Protein AF-A0A0L7L6S3-F1 (afdb_monomer_lite)

Structure (mmCIF, N/CA/C/O backbone):
data_AF-A0A0L7L6S3-F1
#
_entry.id   AF-A0A0L7L6S3-F1
#
loop_
_atom_site.group_PDB
_atom_site.id
_atom_site.type_symbol
_atom_site.label_atom_id
_atom_site.label_alt_id
_atom_site.label_comp_id
_atom_site.label_asym_id
_atom_site.label_entity_id
_atom_site.label_seq_id
_atom_site.pdbx_PDB_ins_code
_atom_site.Cartn_x
_atom_site.Cartn_y
_atom_site.Cartn_z
_atom_site.occupancy
_atom_site.B_iso_or_equiv
_atom_site.auth_seq_id
_atom_site.auth_comp_id
_atom_site.auth_asym_id
_atom_site.auth_atom_id
_atom_site.pdbx_PDB_model_num
ATOM 1 N N . MET A 1 1 ? 24.550 6.936 -27.090 1.00 47.34 1 MET A N 1
ATOM 2 C CA . MET A 1 1 ? 24.993 7.712 -25.910 1.00 47.34 1 MET A CA 1
ATOM 3 C C . MET A 1 1 ? 23.987 8.838 -25.686 1.00 47.34 1 MET A C 1
ATOM 5 O O . MET A 1 1 ? 23.910 9.694 -26.564 1.00 47.34 1 MET A O 1
ATOM 9 N N . PRO A 1 2 ? 23.161 8.826 -24.623 1.00 57.31 2 PRO A N 1
ATOM 10 C CA . PRO A 1 2 ? 22.199 9.904 -24.391 1.00 57.31 2 PRO A CA 1
ATOM 11 C C . PRO A 1 2 ? 22.955 11.199 -24.051 1.00 57.31 2 PRO A C 1
ATOM 13 O O . PRO A 1 2 ? 23.900 11.173 -23.266 1.00 57.31 2 PRO A O 1
ATOM 16 N N . ARG A 1 3 ? 22.592 12.310 -24.704 1.00 67.12 3 ARG A N 1
ATOM 17 C CA . ARG A 1 3 ? 23.363 13.572 -24.745 1.00 67.12 3 ARG A CA 1
ATOM 18 C C . ARG A 1 3 ? 22.918 14.645 -23.740 1.00 67.12 3 ARG A C 1
ATOM 20 O O . ARG A 1 3 ? 23.489 15.729 -23.758 1.00 67.12 3 ARG A O 1
ATOM 27 N N . ASP A 1 4 ? 21.955 14.377 -22.861 1.00 71.75 4 ASP A N 1
ATOM 28 C CA . ASP A 1 4 ? 21.401 15.399 -21.965 1.00 71.75 4 ASP A CA 1
ATOM 29 C C . ASP A 1 4 ? 21.422 14.959 -20.489 1.00 71.75 4 ASP A C 1
ATOM 31 O O . ASP A 1 4 ? 20.874 13.920 -20.118 1.00 71.75 4 ASP A O 1
ATOM 35 N N . ARG A 1 5 ? 22.080 15.758 -19.634 1.00 63.56 5 ARG A N 1
ATOM 36 C CA . ARG A 1 5 ? 22.213 15.484 -18.190 1.00 63.56 5 ARG A CA 1
ATOM 37 C C . ARG A 1 5 ? 20.890 15.615 -17.427 1.00 63.56 5 ARG A C 1
ATOM 39 O O . ARG A 1 5 ? 20.781 15.082 -16.330 1.00 63.56 5 ARG A O 1
ATOM 46 N N . ARG A 1 6 ? 19.886 16.306 -17.973 1.00 67.56 6 ARG A N 1
ATOM 47 C CA . ARG A 1 6 ? 18.562 16.416 -17.344 1.00 67.56 6 ARG A CA 1
ATOM 48 C C . ARG A 1 6 ? 17.758 15.150 -17.591 1.00 67.56 6 ARG A C 1
ATOM 50 O O . ARG A 1 6 ? 17.069 14.685 -16.697 1.00 67.56 6 ARG A O 1
ATOM 57 N N . GLN A 1 7 ? 17.924 14.524 -18.756 1.00 62.38 7 GLN A N 1
ATOM 58 C CA . GLN A 1 7 ? 17.261 13.259 -19.079 1.00 62.38 7 GLN A CA 1
ATOM 59 C C . GLN A 1 7 ? 17.663 12.111 -18.135 1.00 62.38 7 GLN A C 1
ATOM 61 O O . GLN A 1 7 ? 16.827 11.279 -17.793 1.00 62.38 7 GLN A O 1
ATOM 66 N N . VAL A 1 8 ? 18.918 12.080 -17.670 1.00 71.81 8 VAL A N 1
ATOM 67 C CA . VAL A 1 8 ? 19.352 11.097 -16.661 1.00 71.81 8 VAL A CA 1
ATOM 68 C C . VAL A 1 8 ? 18.813 11.400 -15.259 1.00 71.81 8 VAL A C 1
ATOM 70 O O . VAL A 1 8 ? 18.608 10.457 -14.503 1.00 71.81 8 VAL A O 1
ATOM 73 N N . SER A 1 9 ? 18.520 12.666 -14.927 1.00 72.75 9 SER A N 1
ATOM 74 C CA . SER A 1 9 ? 17.911 13.048 -13.639 1.00 72.75 9 SER A CA 1
ATOM 75 C C . SER A 1 9 ? 16.537 12.408 -13.471 1.00 72.75 9 SER A C 1
ATOM 77 O O . SER A 1 9 ? 16.338 11.635 -12.540 1.00 72.75 9 SER A O 1
ATOM 79 N N . TRP A 1 10 ? 15.649 12.593 -14.454 1.00 68.19 10 TRP A N 1
ATOM 80 C CA . TRP A 1 10 ? 14.292 12.036 -14.418 1.00 68.19 10 TRP A CA 1
ATOM 81 C C . TRP A 1 10 ? 14.274 10.511 -14.305 1.00 68.19 10 TRP A C 1
ATOM 83 O O . TRP A 1 10 ? 13.395 9.931 -13.672 1.00 68.19 10 TRP A O 1
ATOM 93 N N . LEU A 1 11 ? 15.246 9.838 -14.924 1.00 73.00 11 LEU A N 1
ATOM 94 C CA . LEU A 1 11 ? 15.387 8.387 -14.817 1.00 73.00 11 LEU A CA 1
ATOM 95 C C . LEU A 1 11 ? 15.798 7.971 -13.401 1.00 73.00 11 LEU A C 1
ATOM 97 O O . LEU A 1 11 ? 15.226 7.027 -12.857 1.00 73.00 11 LEU A O 1
ATOM 101 N N . VAL A 1 12 ? 16.744 8.687 -12.789 1.00 77.12 12 VAL A N 1
ATOM 102 C CA . VAL A 1 12 ? 17.169 8.437 -11.404 1.00 77.12 12 VAL A CA 1
ATOM 103 C C . VAL A 1 12 ? 16.030 8.718 -10.419 1.00 77.12 12 VAL A C 1
ATOM 105 O O . VAL A 1 12 ? 15.814 7.907 -9.518 1.00 77.12 12 VAL A O 1
ATOM 108 N N . GLU A 1 13 ? 15.264 9.791 -10.623 1.00 73.25 13 GLU A N 1
ATOM 109 C CA . GLU A 1 13 ? 14.088 10.153 -9.817 1.00 73.25 13 GLU A CA 1
ATOM 110 C C . GLU A 1 13 ? 12.977 9.094 -9.928 1.00 73.25 13 GLU A C 1
ATOM 112 O O . GLU A 1 13 ? 12.472 8.609 -8.913 1.00 73.25 13 GLU A O 1
ATOM 117 N N . ARG A 1 14 ? 12.673 8.622 -11.147 1.00 72.50 14 ARG A N 1
ATOM 118 C CA . ARG A 1 14 ? 11.723 7.512 -11.373 1.00 72.50 14 ARG A CA 1
ATOM 119 C C . ARG A 1 14 ? 12.164 6.210 -10.706 1.00 72.50 14 ARG A C 1
ATOM 121 O O . ARG A 1 14 ? 11.334 5.467 -10.172 1.00 72.50 14 ARG A O 1
ATOM 128 N N . MET A 1 15 ? 13.462 5.913 -10.735 1.00 76.50 15 MET A N 1
ATOM 129 C CA . MET A 1 15 ? 14.012 4.725 -10.078 1.00 76.50 15 MET A CA 1
ATOM 130 C C . MET A 1 15 ? 13.965 4.852 -8.552 1.00 76.50 15 MET A C 1
ATOM 132 O O . MET A 1 15 ? 13.715 3.854 -7.880 1.00 76.50 15 MET A O 1
ATOM 136 N N . ASP A 1 16 ? 14.170 6.048 -7.995 1.00 81.69 16 ASP A N 1
ATOM 137 C CA . ASP A 1 16 ? 14.085 6.266 -6.548 1.00 81.69 16 ASP A CA 1
ATOM 138 C C . ASP A 1 16 ? 12.671 6.083 -6.013 1.00 81.69 16 ASP A C 1
ATOM 140 O O . ASP A 1 16 ? 12.455 5.351 -5.045 1.00 81.69 16 ASP A O 1
ATOM 144 N N . PHE A 1 17 ? 11.702 6.655 -6.721 1.00 84.12 17 PHE A N 1
ATOM 145 C CA . PHE A 1 17 ? 10.293 6.493 -6.404 1.00 84.12 17 PHE A CA 1
ATOM 146 C C . PHE A 1 17 ? 9.881 5.015 -6.351 1.00 84.12 17 PHE A C 1
ATOM 148 O O . PHE A 1 17 ? 9.304 4.557 -5.365 1.00 84.12 17 PHE A O 1
ATOM 155 N N . THR A 1 18 ? 10.274 4.240 -7.367 1.00 84.31 18 THR A N 1
ATOM 156 C CA . THR A 1 18 ? 9.980 2.800 -7.439 1.00 84.31 18 THR A CA 1
ATOM 157 C C . THR A 1 18 ? 10.622 2.031 -6.280 1.00 84.31 18 THR A C 1
ATOM 159 O O . THR A 1 18 ? 9.972 1.190 -5.660 1.00 84.31 18 THR A O 1
ATOM 162 N N . ARG A 1 19 ? 11.882 2.344 -5.937 1.00 86.88 19 ARG A N 1
ATOM 163 C CA . ARG A 1 19 ? 12.581 1.721 -4.799 1.00 86.88 19 ARG A CA 1
ATOM 164 C C . ARG A 1 19 ? 11.886 2.010 -3.471 1.00 86.88 19 ARG A C 1
ATOM 166 O O . ARG A 1 19 ? 11.776 1.109 -2.642 1.00 86.88 19 ARG A O 1
ATOM 173 N N . ARG A 1 20 ? 11.416 3.244 -3.262 1.00 87.19 20 ARG A N 1
ATOM 174 C CA . ARG A 1 20 ? 10.681 3.623 -2.046 1.00 87.19 20 ARG A CA 1
ATOM 175 C C . ARG A 1 20 ? 9.372 2.850 -1.940 1.00 87.19 20 ARG A C 1
ATOM 177 O O . ARG A 1 20 ? 9.143 2.221 -0.916 1.00 87.19 20 ARG A O 1
ATOM 184 N N . ILE A 1 21 ? 8.586 2.801 -3.014 1.00 87.31 21 ILE A N 1
ATOM 185 C CA . ILE A 1 21 ? 7.320 2.057 -3.049 1.00 87.31 21 ILE A CA 1
ATOM 186 C C . ILE A 1 21 ? 7.521 0.566 -2.749 1.00 87.31 21 ILE A C 1
ATOM 188 O O . ILE A 1 21 ? 6.795 -0.003 -1.940 1.00 87.31 21 ILE A O 1
ATOM 192 N N . GLN A 1 22 ? 8.529 -0.071 -3.349 1.00 86.81 22 GLN A N 1
ATOM 193 C CA . GLN A 1 22 ? 8.835 -1.481 -3.076 1.00 86.81 22 GLN A CA 1
ATOM 194 C C . GLN A 1 22 ? 9.221 -1.722 -1.612 1.00 86.81 22 GLN A C 1
ATOM 196 O O . GLN A 1 22 ? 8.860 -2.747 -1.035 1.00 86.81 22 GLN A O 1
ATOM 201 N N . LYS A 1 23 ? 9.940 -0.776 -1.000 1.00 88.12 23 LYS A N 1
ATOM 202 C CA . LYS A 1 23 ? 10.320 -0.856 0.411 1.00 88.12 23 LYS A CA 1
ATOM 203 C C . LYS A 1 23 ? 9.108 -0.718 1.335 1.00 88.12 23 LYS A C 1
ATOM 205 O O . LYS A 1 23 ? 8.993 -1.498 2.275 1.00 88.12 23 LYS A O 1
ATOM 210 N N . GLU A 1 24 ? 8.206 0.220 1.048 1.00 87.38 24 GLU A N 1
ATOM 211 C CA . GLU A 1 24 ? 6.941 0.364 1.782 1.00 87.38 24 GLU A CA 1
ATOM 212 C C . GLU A 1 24 ? 6.072 -0.892 1.627 1.00 87.38 24 GLU A C 1
ATOM 214 O O . GLU A 1 24 ? 5.580 -1.423 2.619 1.00 87.38 24 GLU A O 1
ATOM 219 N N . LEU A 1 25 ? 5.962 -1.448 0.412 1.00 86.00 25 LEU A N 1
ATOM 220 C CA . LEU A 1 25 ? 5.242 -2.703 0.171 1.00 86.00 25 LEU A CA 1
ATOM 221 C C . LEU A 1 25 ? 5.793 -3.849 1.027 1.00 86.00 25 LEU A C 1
ATOM 223 O O . LEU A 1 25 ? 5.026 -4.600 1.631 1.00 86.00 25 LEU A O 1
ATOM 227 N N . ALA A 1 26 ? 7.120 -3.984 1.086 1.00 86.50 26 ALA A N 1
AT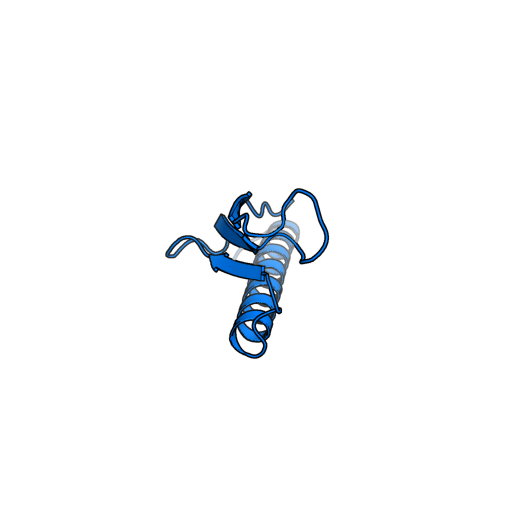OM 228 C CA . ALA A 1 26 ? 7.776 -4.998 1.901 1.00 86.50 26 ALA A CA 1
ATOM 229 C C . ALA A 1 26 ? 7.508 -4.784 3.398 1.00 86.50 26 ALA A C 1
ATOM 231 O O . ALA A 1 26 ? 7.255 -5.755 4.104 1.00 86.50 26 ALA A O 1
ATOM 232 N N . ALA A 1 27 ? 7.510 -3.533 3.868 1.00 86.19 27 ALA A N 1
ATOM 233 C CA . ALA A 1 27 ? 7.191 -3.202 5.254 1.00 86.19 27 ALA A CA 1
ATOM 234 C C . ALA A 1 27 ? 5.737 -3.557 5.606 1.00 86.19 27 ALA A C 1
ATOM 236 O O . ALA A 1 27 ? 5.512 -4.221 6.609 1.00 86.19 27 ALA A O 1
ATOM 237 N N . ILE A 1 28 ? 4.776 -3.212 4.743 1.00 83.06 28 ILE A N 1
ATOM 238 C CA . ILE A 1 28 ? 3.345 -3.521 4.922 1.00 83.06 28 ILE A CA 1
ATOM 239 C C . ILE A 1 28 ? 3.082 -5.033 4.851 1.00 83.06 28 ILE A C 1
ATOM 241 O O . ILE A 1 28 ? 2.211 -5.552 5.542 1.00 83.06 28 ILE A O 1
ATOM 245 N N . THR A 1 29 ? 3.824 -5.755 4.007 1.00 80.62 29 THR A N 1
ATOM 246 C CA . THR A 1 29 ? 3.719 -7.221 3.903 1.00 80.62 29 THR A CA 1
ATOM 247 C C . THR A 1 29 ? 4.315 -7.914 5.128 1.00 80.62 29 THR A C 1
ATOM 249 O O . THR A 1 29 ? 3.812 -8.952 5.552 1.00 80.62 29 THR A O 1
ATOM 252 N N . LEU A 1 30 ? 5.395 -7.355 5.682 1.00 84.62 30 LEU A N 1
ATOM 253 C CA . LEU A 1 30 ? 6.076 -7.884 6.859 1.00 84.62 30 LEU A CA 1
ATOM 254 C C . LEU A 1 30 ? 5.293 -7.606 8.148 1.00 84.62 30 LEU A C 1
ATOM 256 O O . LEU A 1 30 ? 5.176 -8.496 8.986 1.00 84.62 30 LEU A O 1
ATOM 260 N N . ASP A 1 31 ? 4.770 -6.391 8.289 1.00 82.06 31 ASP A N 1
ATOM 261 C CA . ASP A 1 31 ? 3.982 -5.939 9.432 1.00 82.06 31 ASP A CA 1
ATOM 262 C C . ASP A 1 31 ? 2.663 -5.335 8.924 1.00 82.06 31 ASP A C 1
ATOM 264 O O . ASP A 1 31 ? 2.587 -4.136 8.636 1.00 82.06 31 ASP A O 1
ATOM 268 N N . PRO A 1 32 ? 1.619 -6.164 8.728 1.00 75.94 32 PRO A N 1
ATOM 269 C CA . PRO A 1 32 ? 0.341 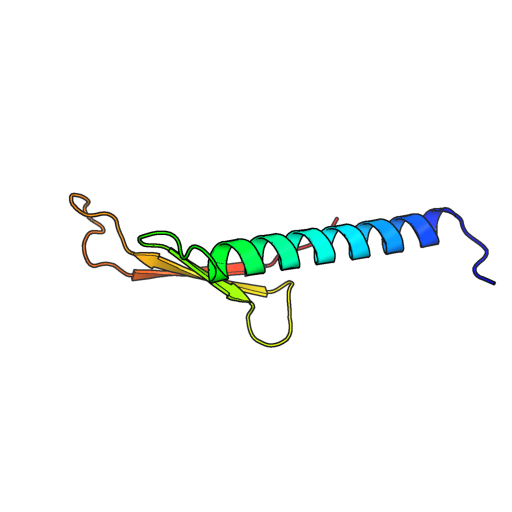-5.672 8.246 1.00 75.94 32 PRO A CA 1
ATOM 270 C C . PRO A 1 32 ? -0.289 -4.769 9.317 1.00 75.94 32 PRO A C 1
ATOM 272 O O . PRO A 1 32 ? -0.569 -5.244 10.423 1.00 75.94 32 PRO A O 1
ATOM 275 N N . PRO A 1 33 ? -0.551 -3.481 9.020 1.00 74.81 33 PRO A N 1
ATOM 276 C CA . PRO A 1 33 ? -1.079 -2.564 10.014 1.00 74.81 33 PRO A CA 1
ATOM 277 C C . PRO A 1 33 ? -2.442 -3.040 10.516 1.00 74.81 33 PRO A C 1
ATOM 279 O O . PRO A 1 33 ? -3.341 -3.386 9.744 1.00 74.81 33 PRO A O 1
ATOM 282 N N . LEU A 1 34 ? -2.614 -3.040 11.839 1.00 68.00 34 LEU A N 1
ATOM 283 C CA . LEU A 1 34 ? -3.882 -3.396 12.462 1.00 68.00 34 LEU A CA 1
ATOM 284 C C . LEU A 1 34 ? -4.950 -2.419 11.940 1.00 68.00 34 LEU A C 1
ATOM 286 O O . LEU A 1 34 ? -4.869 -1.221 12.198 1.00 68.00 34 LEU A O 1
ATOM 290 N N . ASN A 1 35 ? -5.928 -2.934 11.190 1.00 76.12 35 ASN A N 1
ATOM 291 C CA . ASN A 1 35 ? -7.031 -2.194 10.552 1.00 76.12 35 ASN A CA 1
ATOM 292 C C . ASN A 1 35 ? -6.733 -1.507 9.210 1.00 76.12 35 AS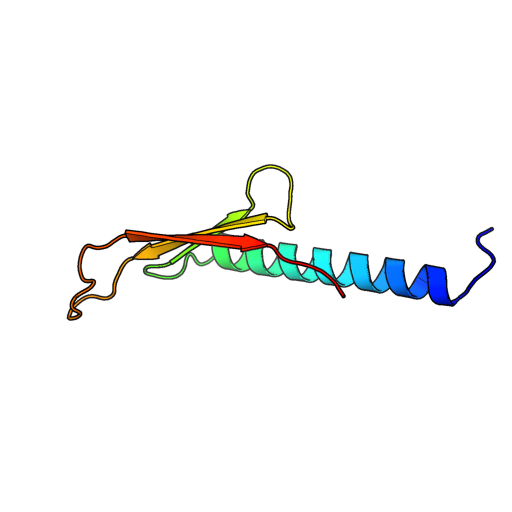N A C 1
ATOM 294 O O . ASN A 1 35 ? -7.625 -0.852 8.681 1.00 76.12 35 ASN A O 1
ATOM 298 N N . CYS A 1 36 ? -5.561 -1.685 8.602 1.00 82.12 36 CYS A N 1
ATOM 299 C CA . CYS A 1 36 ? -5.306 -1.184 7.251 1.00 82.12 36 CYS A CA 1
ATOM 300 C C . CYS A 1 36 ? -4.643 -2.264 6.394 1.00 82.12 36 CYS A C 1
ATOM 302 O O . CYS A 1 36 ? -3.818 -3.047 6.850 1.00 82.12 36 CYS A O 1
ATOM 304 N N . THR A 1 37 ? -5.031 -2.361 5.134 1.00 82.56 37 THR A N 1
ATOM 305 C CA . THR A 1 37 ? -4.405 -3.257 4.163 1.00 82.56 37 THR A CA 1
ATOM 306 C C . THR A 1 37 ? -4.145 -2.444 2.918 1.00 82.56 37 THR A C 1
ATOM 308 O O . THR A 1 37 ? -5.075 -1.846 2.405 1.00 82.56 37 THR A O 1
ATOM 311 N N . ALA A 1 38 ? -2.914 -2.417 2.429 1.00 86.38 38 ALA A N 1
ATOM 312 C CA . ALA A 1 38 ? -2.549 -1.682 1.225 1.00 86.38 38 ALA A CA 1
ATOM 313 C C . ALA A 1 38 ? -1.863 -2.638 0.255 1.00 86.38 38 ALA A C 1
ATOM 315 O O . ALA A 1 38 ? -0.938 -3.355 0.645 1.00 86.38 38 ALA A O 1
ATOM 316 N N . ARG A 1 39 ? -2.337 -2.683 -0.991 1.00 85.12 39 ARG A N 1
ATOM 317 C CA . ARG A 1 39 ? -1.752 -3.504 -2.052 1.00 85.12 39 ARG A CA 1
ATOM 318 C C . ARG A 1 39 ? -1.771 -2.761 -3.386 1.00 85.12 39 ARG A C 1
ATOM 320 O O . ARG A 1 39 ? -2.712 -2.016 -3.633 1.00 85.12 39 ARG A O 1
ATOM 327 N N . PRO A 1 40 ? -0.771 -2.980 -4.251 1.00 87.69 40 PRO A N 1
ATOM 328 C CA . PRO A 1 40 ? -0.819 -2.487 -5.617 1.00 87.69 40 PRO A CA 1
ATOM 329 C C . PRO A 1 40 ? -1.943 -3.173 -6.404 1.00 87.69 40 PRO A C 1
ATOM 331 O O . PRO A 1 40 ? -2.251 -4.349 -6.165 1.00 87.69 40 PRO A O 1
ATOM 334 N N . ASP A 1 41 ? -2.540 -2.437 -7.337 1.00 85.94 41 ASP A N 1
ATOM 335 C CA . ASP A 1 41 ? -3.512 -2.972 -8.285 1.00 85.94 41 ASP A CA 1
ATOM 336 C C . ASP A 1 41 ? -2.767 -3.673 -9.434 1.00 85.94 41 ASP A C 1
ATOM 338 O O . ASP A 1 41 ? -2.237 -3.056 -10.360 1.00 85.94 41 ASP A O 1
ATOM 342 N N . GLY A 1 42 ? -2.630 -4.995 -9.315 1.00 80.31 42 GLY A N 1
ATOM 343 C CA . GLY A 1 42 ? -1.959 -5.831 -10.311 1.00 80.31 42 GLY A CA 1
ATOM 344 C C . GLY A 1 42 ? -0.467 -5.517 -10.482 1.00 80.31 42 GLY A C 1
ATOM 345 O O . GLY A 1 42 ? 0.290 -5.464 -9.512 1.00 80.31 42 GLY A O 1
ATOM 346 N N . ASP A 1 43 ? -0.039 -5.355 -11.737 1.00 78.44 43 ASP A N 1
ATOM 347 C CA . ASP A 1 43 ? 1.355 -5.075 -12.114 1.00 78.44 43 ASP A CA 1
ATOM 348 C C . ASP A 1 43 ? 1.732 -3.588 -11.994 1.00 78.44 43 ASP A C 1
ATOM 350 O O . ASP A 1 43 ? 2.905 -3.225 -12.143 1.00 78.44 43 ASP A O 1
ATOM 354 N N . ASN A 1 44 ? 0.760 -2.707 -11.732 1.00 81.00 44 ASN A N 1
ATOM 355 C CA . ASN A 1 44 ? 1.000 -1.275 -11.711 1.00 81.00 44 ASN A CA 1
ATOM 356 C C . ASN A 1 44 ? 1.320 -0.784 -10.294 1.00 81.00 44 ASN A C 1
ATOM 358 O O . ASN A 1 44 ? 0.438 -0.463 -9.508 1.00 81.00 44 ASN A O 1
ATOM 362 N N . LEU A 1 45 ? 2.609 -0.628 -9.977 1.00 79.62 45 LEU A N 1
ATOM 363 C CA . LEU A 1 45 ? 3.068 -0.055 -8.698 1.00 79.62 45 LEU A CA 1
ATOM 364 C C . LEU A 1 45 ? 2.660 1.416 -8.491 1.00 79.62 45 LEU A C 1
ATOM 366 O O . LEU A 1 45 ? 2.967 1.989 -7.447 1.00 79.62 45 LEU A O 1
ATOM 370 N N . TYR A 1 46 ? 2.018 2.040 -9.476 1.00 82.38 46 TYR A N 1
ATOM 371 C CA . TYR A 1 46 ? 1.477 3.391 -9.388 1.00 82.38 46 TYR A CA 1
ATOM 372 C C . TYR A 1 46 ? -0.001 3.411 -8.975 1.00 82.38 46 TYR A C 1
ATOM 374 O O . TYR A 1 46 ? -0.504 4.462 -8.597 1.00 82.38 46 TYR A O 1
ATOM 382 N N . GLU A 1 47 ? -0.692 2.276 -9.003 1.00 89.25 47 GLU A N 1
ATOM 383 C CA . GLU A 1 47 ? -2.086 2.156 -8.578 1.00 89.25 47 GLU A CA 1
ATOM 384 C C . GLU A 1 47 ? -2.152 1.279 -7.341 1.00 89.25 47 GLU A C 1
ATOM 386 O O . GLU A 1 47 ? -1.550 0.211 -7.281 1.00 89.25 47 GLU A O 1
ATOM 391 N N . TRP A 1 48 ? -2.826 1.772 -6.313 1.00 88.19 48 TRP A N 1
ATOM 392 C CA . TRP A 1 48 ? -2.859 1.147 -5.004 1.00 88.19 48 TRP A CA 1
ATOM 393 C C . TRP A 1 48 ? -4.286 1.077 -4.512 1.00 88.19 48 TRP A C 1
ATOM 395 O O . TRP A 1 48 ? -4.980 2.087 -4.446 1.00 88.19 48 TRP A O 1
ATOM 405 N N . VAL A 1 49 ? -4.692 -0.122 -4.117 1.00 89.06 49 VAL A N 1
ATOM 406 C CA . VAL A 1 49 ? -5.965 -0.374 -3.462 1.00 89.06 49 VAL A CA 1
ATOM 407 C C . VAL A 1 49 ? -5.690 -0.614 -1.990 1.00 89.06 49 VAL A C 1
ATOM 409 O O . VAL A 1 49 ? -5.006 -1.563 -1.585 1.00 89.06 49 VAL A O 1
ATOM 412 N N . CYS A 1 50 ? -6.250 0.267 -1.176 1.00 88.44 50 CYS A N 1
ATOM 413 C CA . CYS A 1 50 ? -6.165 0.204 0.266 1.00 88.44 50 CYS A CA 1
ATOM 414 C C . CYS A 1 50 ? -7.544 -0.090 0.860 1.00 88.44 50 CYS A C 1
ATOM 416 O O . CYS A 1 50 ? -8.570 0.359 0.366 1.00 88.44 50 CYS A O 1
ATOM 418 N N . SER A 1 51 ? -7.573 -0.849 1.945 1.00 87.69 51 SER A N 1
ATOM 419 C CA . SER A 1 51 ? -8.768 -1.175 2.707 1.00 87.69 51 SER A CA 1
ATOM 420 C C . SER A 1 51 ? -8.530 -0.785 4.154 1.00 87.69 51 SER A C 1
ATOM 422 O O . SER A 1 51 ? -7.653 -1.344 4.812 1.00 87.69 51 SER A O 1
ATOM 424 N N . ILE A 1 52 ? -9.334 0.138 4.659 1.00 88.12 52 ILE A N 1
ATOM 425 C CA . ILE A 1 52 ? -9.257 0.645 6.025 1.00 88.12 52 ILE A CA 1
ATOM 426 C C . ILE A 1 52 ? -10.476 0.124 6.779 1.00 88.12 52 ILE A C 1
ATOM 428 O O . ILE A 1 52 ? -11.613 0.366 6.380 1.00 88.12 52 ILE A O 1
ATOM 432 N N . LYS A 1 53 ? -10.260 -0.612 7.867 1.00 8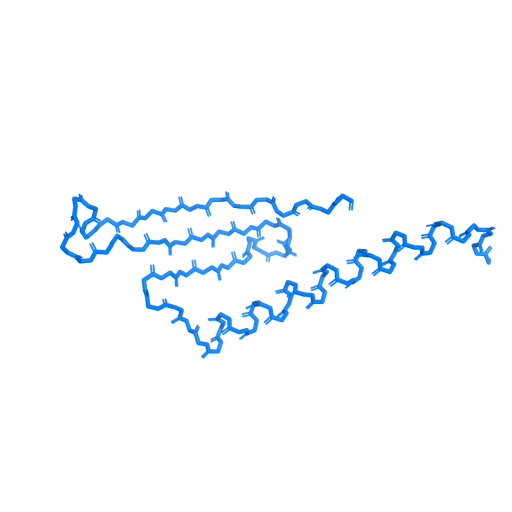4.62 53 LYS A N 1
ATOM 433 C CA . LYS A 1 53 ? -11.328 -0.970 8.801 1.00 84.62 53 LYS A CA 1
ATOM 434 C C . LYS A 1 53 ? -11.573 0.215 9.719 1.00 84.62 53 LYS A C 1
ATOM 436 O O . LYS A 1 53 ? -10.626 0.793 10.254 1.00 84.62 53 LYS A O 1
ATOM 441 N N . GLY A 1 54 ? -12.838 0.570 9.894 1.00 82.69 54 GLY A N 1
ATOM 442 C CA . GLY A 1 54 ? -13.210 1.631 10.812 1.00 82.69 54 GLY A CA 1
ATOM 443 C C . GLY A 1 54 ? -12.778 1.287 12.242 1.00 82.69 54 GLY A C 1
ATOM 444 O O . GLY A 1 54 ? -12.885 0.125 12.649 1.00 82.69 54 GLY A O 1
ATOM 445 N N . PRO A 1 55 ? -12.244 2.264 12.993 1.00 81.06 55 PRO A N 1
ATOM 446 C CA . PRO A 1 55 ? -11.782 2.028 14.350 1.00 81.06 55 PRO A CA 1
ATOM 447 C C . PRO A 1 55 ? -12.952 1.646 15.259 1.00 81.06 55 PRO A C 1
ATOM 449 O O . PRO A 1 55 ? -14.070 2.153 15.099 1.00 81.06 55 PRO A O 1
ATOM 452 N N . LEU A 1 56 ? -12.655 0.763 16.215 1.00 76.25 56 LEU A N 1
ATOM 453 C CA . LEU A 1 56 ? -13.546 0.441 17.326 1.00 76.25 56 LEU A CA 1
ATOM 454 C C . LEU A 1 56 ? -13.858 1.733 18.098 1.00 76.25 56 LEU A C 1
ATOM 456 O O . LEU A 1 56 ? -13.015 2.627 18.170 1.00 76.25 56 LEU A O 1
ATOM 460 N N . GLU A 1 57 ? -15.068 1.838 18.635 1.00 80.19 57 GLU A N 1
ATOM 461 C CA . GLU A 1 57 ? -15.578 3.011 19.362 1.00 80.19 57 GLU A CA 1
ATOM 462 C C . GLU A 1 57 ? -15.834 4.268 18.500 1.00 80.19 57 GLU A C 1
ATOM 464 O O . GLU A 1 57 ? -15.938 5.382 19.016 1.00 80.19 57 GLU A O 1
ATOM 469 N N . SER A 1 58 ? -15.992 4.115 17.180 1.00 81.06 58 SER A N 1
ATOM 470 C CA . SER A 1 58 ? -16.403 5.204 16.279 1.00 81.06 58 SER A CA 1
ATOM 471 C C . SER A 1 58 ? -17.708 4.891 15.543 1.00 81.06 58 SER A C 1
ATOM 473 O O . SER A 1 58 ? -18.116 3.741 15.431 1.00 81.06 58 SER A O 1
ATOM 475 N N . VAL A 1 59 ? -18.341 5.906 14.944 1.00 83.44 59 VAL A N 1
ATOM 476 C CA . VAL A 1 59 ? -19.511 5.726 14.050 1.00 83.44 59 VAL A CA 1
ATOM 477 C C . VAL A 1 59 ? -19.203 4.899 12.794 1.00 83.44 59 VAL A C 1
ATOM 479 O O . VAL A 1 59 ? -20.108 4.544 12.046 1.00 83.44 59 VAL A O 1
ATOM 482 N N . TYR A 1 60 ? -17.922 4.618 12.556 1.00 81.75 60 TYR A N 1
ATOM 483 C CA . TYR A 1 60 ? -17.425 3.806 11.458 1.00 81.75 60 TYR A CA 1
ATOM 484 C C . TYR A 1 60 ? -17.059 2.383 11.909 1.00 81.75 60 TYR A C 1
ATOM 486 O O . TYR A 1 60 ? -16.561 1.606 11.094 1.00 81.75 60 TYR A O 1
ATOM 494 N N . GLU A 1 61 ? -17.288 2.034 13.181 1.00 85.62 61 GLU A N 1
ATOM 495 C CA . GLU A 1 61 ? -17.052 0.694 13.721 1.00 85.62 61 GLU A CA 1
ATOM 496 C C . GLU A 1 61 ? -17.772 -0.370 12.877 1.00 85.62 61 GLU A C 1
ATOM 498 O O . GLU A 1 61 ? -18.943 -0.237 12.524 1.00 85.62 61 GLU A O 1
ATOM 503 N N . GLY A 1 62 ? -17.040 -1.422 12.504 1.00 79.75 62 GLY A N 1
ATOM 504 C CA . GLY A 1 62 ? -17.542 -2.487 11.629 1.00 79.75 62 GLY A CA 1
ATOM 505 C C . GLY A 1 62 ? -17.587 -2.132 10.135 1.00 79.75 62 GLY A C 1
ATOM 506 O O . GLY A 1 62 ? -17.838 -3.015 9.314 1.00 79.75 62 GLY A O 1
ATOM 507 N N . GLY A 1 63 ? -17.302 -0.881 9.761 1.00 85.12 63 GLY A N 1
ATOM 508 C CA . GLY A 1 63 ? -17.179 -0.445 8.372 1.00 85.12 63 GLY A CA 1
ATOM 509 C C . GLY A 1 63 ? -15.839 -0.832 7.741 1.00 85.12 63 GLY A C 1
ATOM 510 O O . GLY A 1 63 ? -14.802 -0.867 8.406 1.00 85.12 63 GLY A O 1
ATOM 511 N N . VAL A 1 64 ? -15.851 -1.091 6.433 1.00 86.12 64 VAL A N 1
ATOM 512 C CA . VAL A 1 64 ? -14.644 -1.278 5.616 1.00 86.12 64 VAL A CA 1
ATOM 513 C C . VAL A 1 64 ? -14.665 -0.247 4.495 1.00 86.12 64 VAL A C 1
ATOM 515 O O . VAL A 1 64 ? -15.591 -0.224 3.688 1.00 86.12 64 VAL A O 1
ATOM 518 N N . PHE A 1 65 ? -13.646 0.602 4.459 1.00 87.25 65 PHE A N 1
ATOM 519 C CA . PHE A 1 65 ? -13.492 1.678 3.488 1.00 87.25 65 PHE A CA 1
ATOM 520 C C . PHE A 1 65 ? -12.430 1.281 2.481 1.00 87.25 65 PHE A C 1
ATOM 522 O O . PHE A 1 65 ? -11.271 1.076 2.840 1.00 87.25 65 PHE A O 1
ATOM 529 N N . LEU A 1 66 ? -12.837 1.164 1.225 1.00 89.06 66 LEU A N 1
ATOM 530 C CA . LEU A 1 66 ? -11.927 0.950 0.111 1.00 89.06 66 LEU A CA 1
ATOM 531 C C . LEU A 1 66 ? -11.433 2.311 -0.383 1.00 89.06 66 LEU A C 1
ATOM 533 O O . LEU A 1 66 ? -12.210 3.261 -0.477 1.00 89.06 66 LEU A O 1
ATOM 537 N N . VAL A 1 67 ? -10.136 2.401 -0.645 1.00 88.94 67 VAL A N 1
ATOM 538 C CA . VAL A 1 67 ? -9.448 3.618 -1.063 1.00 88.94 67 VAL A CA 1
ATOM 539 C C . VAL A 1 67 ? -8.593 3.287 -2.274 1.00 88.94 67 VAL A C 1
ATOM 541 O O . V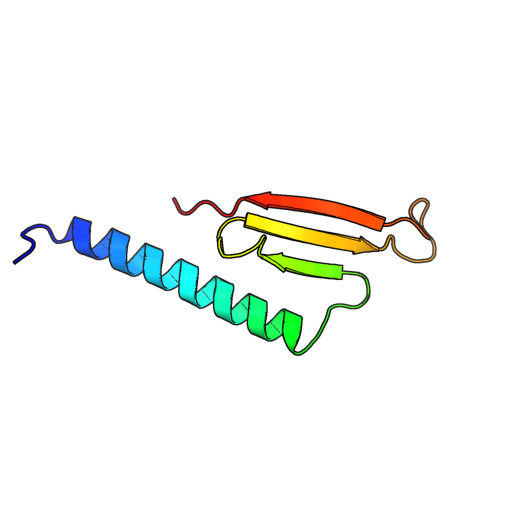AL A 1 67 ? -7.658 2.495 -2.171 1.00 88.94 67 VAL A O 1
ATOM 544 N N . ASP A 1 68 ? -8.895 3.933 -3.391 1.00 90.12 68 ASP A N 1
ATOM 545 C CA . ASP A 1 68 ? -8.095 3.884 -4.609 1.00 90.12 68 ASP A CA 1
ATOM 546 C C . ASP A 1 68 ? -7.095 5.046 -4.604 1.00 90.12 68 ASP A C 1
ATOM 548 O O . ASP A 1 68 ? -7.461 6.216 -4.453 1.00 90.12 68 ASP A O 1
ATOM 552 N N . LEU A 1 69 ? -5.811 4.728 -4.732 1.00 86.75 69 LEU A N 1
ATOM 553 C CA . LEU A 1 69 ? -4.708 5.674 -4.641 1.00 86.75 69 LEU A CA 1
ATOM 554 C C . LEU A 1 69 ? -3.853 5.599 -5.909 1.00 86.75 69 LEU A C 1
ATOM 556 O O . LEU A 1 69 ? -3.227 4.582 -6.199 1.00 86.75 69 LEU A O 1
ATOM 560 N N . SER A 1 70 ? -3.778 6.712 -6.637 1.00 88.00 70 SER A N 1
ATOM 561 C CA . SER A 1 70 ? -2.921 6.858 -7.816 1.00 88.00 70 SER A CA 1
ATOM 562 C C . SER A 1 70 ? -1.651 7.636 -7.463 1.00 88.00 70 SER A C 1
ATOM 564 O O . SER A 1 70 ? -1.660 8.852 -7.265 1.00 88.00 70 SER A O 1
ATOM 566 N N . LEU A 1 71 ? -0.533 6.927 -7.391 1.00 82.50 71 LEU A N 1
ATOM 567 C CA . LEU A 1 71 ? 0.794 7.450 -7.106 1.00 82.50 71 LEU A CA 1
ATOM 568 C C . LEU A 1 71 ? 1.412 8.042 -8.375 1.00 82.50 71 LEU A C 1
ATOM 570 O O . LEU A 1 71 ? 1.959 7.336 -9.216 1.00 82.50 71 LEU A O 1
ATOM 574 N N . SER A 1 72 ? 1.341 9.364 -8.507 1.00 78.00 72 SER A N 1
ATOM 575 C CA . SER A 1 72 ? 2.004 10.095 -9.592 1.00 78.00 72 SER A CA 1
ATOM 576 C C . SER A 1 72 ? 3.386 10.572 -9.150 1.00 78.00 72 SER A C 1
ATOM 578 O O . SER A 1 72 ? 3.546 11.060 -8.032 1.00 78.00 72 SER A O 1
ATOM 580 N N . TYR A 1 73 ? 4.383 10.457 -10.027 1.00 70.12 73 TYR A N 1
ATOM 581 C CA . TYR A 1 73 ? 5.682 11.106 -9.843 1.00 70.12 73 TYR A CA 1
ATOM 582 C C . TYR A 1 73 ? 5.667 12.446 -10.595 1.00 70.12 73 TYR A C 1
ATOM 584 O O . TYR A 1 73 ? 5.249 12.493 -11.754 1.00 70.12 73 TYR A O 1
ATOM 592 N N . SER A 1 74 ? 6.072 13.525 -9.922 1.00 58.38 74 SER A N 1
ATOM 593 C CA . SER A 1 74 ? 6.292 14.854 -10.512 1.00 58.38 74 SER A CA 1
ATOM 594 C C . SER A 1 74 ? 7.777 15.151 -10.611 1.00 58.38 74 SER A C 1
ATOM 596 O O . SER A 1 74 ? 8.538 14.572 -9.807 1.00 58.38 74 SER A O 1
#

Organism: Operophtera brumata (NCBI:txid104452)

Radius of gyration: 17.0 Å; chains: 1; bounding box: 44×24×45 Å

Secondary structure (DSSP, 8-state):
----HHHHHHHHHHHHHHHHHHHHHHHHHHS--TTEEEEEETTEEEEEEEEEEPPTTSTTTT-EEEEEEE----

InterPro domains:
  IPR000608 Ubiquitin-conjugating (UBC), catalytic core domain [PF00179] (20-71)
  IPR000608 Ubiquitin-conjugating (UBC), catalytic core domain [PS50127] (16-74)
  IPR016135 Ubiquitin-conjugating enzyme/RWD-like [G3DSA:3.10.1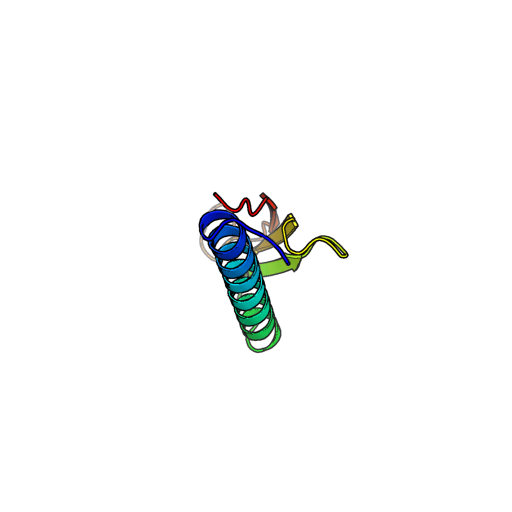10.10] (12-74)
  IPR016135 Ubiquitin-conjugating enzyme/RWD-like [SSF54495] (17-72)

Foldseek 3Di:
DDDDPVVVVVVVQVVVVVVVLVVVVVVCVVPPDDQKHKDADPPDSQWIWMWGQDDPPDPRHVHIDIDIGGHDDD

Sequence (74 aa):
MPRDRRQVSWLVERMDFTRRIQKELAAITLDPPLNCTARPDGDNLYEWVCSIKGPLESVYEGGVFLVDLSLSYS

pLDDT: mean 80.12, std 8.59, range [47.34, 90.12]